Protein AF-A0A970DGB5-F1 (afdb_monomer_lite)

Secondary structure (DSSP, 8-state):
-EEEEE-SSTTS-EEEEEE------PPPPTT-TTSTTTS--SPPPHHHHHHHHTS--------TT---TT-BHHHHTTT-HHHHHHHHHHHHHHTTTS-TTSHHHHHHHHHHHTSBHHHHHHHH---HHHHHHHHHHHTT-HHHHHHHHHT-

pLDDT: mean 92.83, std 4.25, range [63.25, 97.75]

Foldseek 3Di:
DDFDWDDPDPVDTDTPDDDDDDDDDDDDDPLCVPACNVPPDDDHDQVSVCVVVVHHDDDDQDEQQPDDQQDFLVRLLVHFVLSVVVLVVQLVVLCVPDPPPDPSSVVSSCVHRVGGNNVNCVVVVDDPLQSVLSSCVSNVNNVVSVVSVVVD

Structure (mmCIF, N/CA/C/O backbone):
data_AF-A0A970DGB5-F1
#
_entry.id   AF-A0A970DGB5-F1
#
loop_
_atom_site.group_PDB
_atom_site.id
_atom_site.type_symbol
_atom_site.label_atom_id
_atom_site.label_alt_id
_atom_site.label_comp_id
_atom_site.label_asym_id
_atom_site.label_entity_id
_atom_site.label_seq_id
_atom_site.pdbx_PDB_ins_code
_atom_site.Cartn_x
_atom_site.Cartn_y
_atom_site.Cartn_z
_atom_site.occupancy
_atom_site.B_iso_or_equiv
_atom_site.auth_seq_id
_atom_site.auth_comp_id
_atom_site.auth_asym_id
_atom_site.auth_atom_id
_atom_site.pdbx_PDB_model_num
ATOM 1 N N . ARG A 1 1 ? 27.412 -16.512 -24.075 1.00 85.88 1 ARG A N 1
ATOM 2 C CA . ARG A 1 1 ? 28.206 -17.308 -23.105 1.00 85.88 1 ARG A CA 1
ATOM 3 C C . ARG A 1 1 ? 28.189 -16.589 -21.763 1.00 85.88 1 ARG A C 1
ATOM 5 O O . ARG A 1 1 ? 28.467 -15.399 -21.741 1.00 85.88 1 ARG A O 1
ATOM 12 N N . TYR A 1 2 ? 27.839 -17.280 -20.682 1.00 91.56 2 TYR A N 1
ATOM 13 C CA . TYR A 1 2 ? 27.783 -16.741 -19.321 1.00 91.56 2 TYR A CA 1
ATOM 14 C C . TYR A 1 2 ? 28.762 -17.510 -18.431 1.00 91.56 2 TYR A C 1
ATOM 16 O O . TYR A 1 2 ? 28.833 -18.738 -18.511 1.00 91.56 2 TYR A O 1
ATOM 24 N N . THR A 1 3 ? 29.504 -16.800 -17.584 1.00 94.31 3 THR A N 1
ATOM 25 C CA . THR A 1 3 ? 30.403 -17.401 -16.588 1.00 94.31 3 THR A CA 1
ATOM 26 C C . THR A 1 3 ? 29.667 -17.526 -15.266 1.00 94.31 3 THR A C 1
ATOM 28 O O . THR A 1 3 ? 29.104 -16.551 -14.774 1.00 94.31 3 THR A O 1
ATOM 31 N N . ILE A 1 4 ? 29.668 -18.725 -14.693 1.00 94.06 4 ILE A N 1
ATOM 32 C CA . ILE A 1 4 ? 29.045 -18.993 -13.402 1.00 94.06 4 ILE A CA 1
ATOM 33 C C . ILE A 1 4 ? 30.118 -18.826 -12.330 1.00 94.06 4 ILE A C 1
ATOM 35 O O . ILE A 1 4 ? 31.145 -19.510 -12.342 1.00 94.06 4 ILE A O 1
ATOM 39 N N . LEU A 1 5 ? 29.862 -17.897 -11.416 1.00 95.19 5 LEU A N 1
ATOM 40 C CA . LEU A 1 5 ? 30.695 -17.608 -10.260 1.00 95.19 5 LEU A CA 1
ATOM 41 C C . LEU A 1 5 ? 29.979 -18.097 -8.998 1.00 95.19 5 LEU A C 1
ATOM 43 O O . LEU A 1 5 ? 28.787 -17.837 -8.837 1.00 95.19 5 LEU A O 1
ATOM 47 N N . ALA A 1 6 ? 30.686 -18.789 -8.106 1.00 92.62 6 ALA A N 1
ATOM 48 C CA . ALA A 1 6 ? 30.138 -19.235 -6.827 1.00 92.62 6 ALA A CA 1
ATOM 49 C C . ALA A 1 6 ? 31.075 -18.868 -5.673 1.00 92.62 6 ALA A C 1
ATOM 51 O O . ALA A 1 6 ? 32.295 -18.936 -5.797 1.00 92.62 6 ALA A O 1
ATOM 52 N N . GLY A 1 7 ? 30.499 -18.483 -4.539 1.00 92.56 7 GLY A N 1
ATOM 53 C CA . GLY A 1 7 ? 31.235 -18.151 -3.323 1.00 92.56 7 GLY A CA 1
ATOM 54 C C . GLY A 1 7 ? 30.312 -17.541 -2.272 1.00 92.56 7 GLY A C 1
ATOM 55 O O . GLY A 1 7 ? 29.210 -17.096 -2.585 1.00 92.56 7 GLY A O 1
ATOM 56 N N . GLY A 1 8 ? 30.751 -17.541 -1.013 1.00 88.88 8 GLY A N 1
ATOM 57 C CA . GLY A 1 8 ? 29.980 -16.985 0.108 1.00 88.88 8 GLY A CA 1
ATOM 58 C C . GLY A 1 8 ? 30.081 -15.461 0.256 1.00 88.88 8 GLY A C 1
ATOM 59 O O . GLY A 1 8 ? 29.435 -14.894 1.130 1.00 88.88 8 GLY A O 1
ATOM 60 N N . ASN A 1 9 ? 30.911 -14.800 -0.557 1.00 88.69 9 ASN A N 1
ATOM 61 C CA . ASN A 1 9 ? 31.138 -13.357 -0.539 1.00 88.69 9 ASN A CA 1
ATOM 62 C C . ASN A 1 9 ? 31.380 -12.864 -1.986 1.00 88.69 9 ASN A C 1
ATOM 64 O O . ASN A 1 9 ? 32.160 -13.510 -2.692 1.00 88.69 9 ASN A O 1
ATOM 68 N N . PRO A 1 10 ? 30.761 -11.750 -2.428 1.00 86.19 10 PRO A N 1
ATOM 69 C CA . PRO A 1 10 ? 30.974 -11.160 -3.755 1.00 86.19 10 PRO A CA 1
ATOM 70 C C . PRO A 1 10 ? 32.440 -10.879 -4.120 1.00 86.19 10 PRO A C 1
ATOM 72 O O . PRO A 1 10 ? 32.807 -10.999 -5.285 1.00 86.19 10 PRO A O 1
ATOM 75 N N . ASP A 1 11 ? 33.286 -10.575 -3.133 1.00 90.56 11 ASP A N 1
ATOM 76 C CA . ASP A 1 11 ? 34.712 -10.280 -3.337 1.00 90.56 11 ASP A CA 1
ATOM 77 C C . ASP A 1 11 ? 35.582 -11.549 -3.407 1.00 90.56 11 ASP A C 1
ATOM 79 O O . ASP A 1 11 ? 36.775 -11.488 -3.701 1.00 90.56 11 ASP A O 1
ATOM 83 N N . LYS A 1 12 ? 35.007 -12.721 -3.103 1.00 88.88 12 LYS A N 1
ATOM 84 C CA . LYS A 1 12 ? 35.694 -14.024 -3.068 1.00 88.88 12 LYS A CA 1
ATOM 85 C C . LYS A 1 12 ? 34.900 -15.075 -3.835 1.00 88.88 12 LYS A C 1
ATOM 87 O O . LYS A 1 12 ? 34.506 -16.108 -3.289 1.00 88.88 12 LYS A O 1
ATOM 92 N N . LEU A 1 13 ? 34.647 -14.789 -5.104 1.00 93.69 13 LEU A N 1
ATOM 93 C CA . LEU A 1 13 ? 33.982 -15.715 -6.008 1.00 93.69 13 LEU A CA 1
ATOM 94 C C . LEU A 1 13 ? 35.006 -16.533 -6.800 1.00 93.69 13 LEU A C 1
ATOM 96 O O . LEU A 1 13 ? 36.005 -15.998 -7.277 1.00 93.69 13 LEU A O 1
ATOM 100 N N . ILE A 1 14 ? 34.730 -17.824 -6.972 1.00 93.19 14 ILE A N 1
ATOM 101 C CA . ILE A 1 14 ? 35.489 -18.714 -7.856 1.00 93.19 14 ILE A CA 1
ATOM 102 C C . ILE A 1 14 ? 34.669 -19.028 -9.107 1.00 93.19 14 ILE A C 1
ATOM 104 O O . ILE A 1 14 ? 33.441 -19.132 -9.057 1.00 93.19 14 ILE A O 1
ATOM 108 N N . VAL A 1 15 ? 35.348 -19.191 -10.241 1.00 93.31 15 VAL A N 1
ATOM 109 C CA . VAL A 1 15 ? 34.710 -19.651 -11.479 1.00 93.31 15 VAL A CA 1
ATOM 110 C C . VAL A 1 15 ? 34.402 -21.137 -11.341 1.00 93.31 15 VAL A C 1
ATOM 112 O O . VAL A 1 15 ? 35.317 -21.940 -11.183 1.00 93.31 15 VAL A O 1
ATOM 115 N N . VAL A 1 16 ? 33.124 -21.504 -11.425 1.00 94.69 16 VAL A N 1
ATOM 116 C CA . VAL A 1 16 ? 32.680 -22.909 -11.338 1.00 94.69 16 VAL A CA 1
ATOM 117 C C . VAL A 1 16 ? 32.272 -23.497 -12.687 1.00 94.69 16 VAL A C 1
ATOM 119 O O . VAL A 1 16 ? 32.088 -24.704 -12.804 1.00 94.69 16 VAL A O 1
ATOM 122 N N . GLY A 1 17 ? 32.155 -22.669 -13.725 1.00 94.31 17 GLY A N 1
ATOM 123 C CA . GLY A 1 17 ? 31.910 -23.136 -15.085 1.00 94.31 17 GLY A CA 1
ATOM 124 C C . GLY A 1 17 ? 31.434 -22.035 -16.022 1.00 94.31 17 GLY A C 1
ATOM 125 O O . GLY A 1 17 ? 31.277 -20.876 -15.635 1.00 94.31 17 GLY A O 1
ATOM 126 N N . THR A 1 18 ? 31.175 -22.408 -17.273 1.00 94.38 18 THR A N 1
ATOM 127 C CA . THR A 1 18 ? 30.543 -21.528 -18.260 1.00 94.38 18 THR A CA 1
ATOM 128 C C . THR A 1 18 ? 29.360 -22.229 -18.901 1.00 94.38 18 THR A C 1
ATOM 130 O O . THR A 1 18 ? 29.463 -23.402 -19.246 1.00 94.38 18 THR A O 1
ATOM 133 N N . ILE A 1 19 ? 28.265 -21.500 -19.096 1.00 94.62 19 ILE A N 1
ATOM 134 C CA . ILE A 1 19 ? 27.084 -21.976 -19.814 1.00 94.62 19 ILE A CA 1
ATOM 135 C C . ILE A 1 19 ? 26.881 -21.154 -21.083 1.00 94.62 19 ILE A C 1
ATOM 137 O O . ILE A 1 19 ? 27.028 -19.926 -21.100 1.00 94.62 19 ILE A O 1
ATOM 141 N N . GLU A 1 20 ? 26.518 -21.831 -22.161 1.00 92.00 20 GLU A N 1
ATOM 142 C CA . GLU A 1 20 ? 26.028 -21.184 -23.366 1.00 92.00 20 GLU A CA 1
ATOM 143 C C . GLU A 1 20 ? 24.507 -21.201 -23.356 1.00 92.00 20 GLU A C 1
ATOM 145 O O . GLU A 1 20 ? 23.865 -22.235 -23.196 1.00 92.00 20 GLU A O 1
ATOM 150 N N . LYS A 1 21 ? 23.933 -20.010 -23.464 1.00 87.81 21 LYS A N 1
ATOM 151 C CA . LYS A 1 21 ? 22.505 -19.797 -23.636 1.00 87.81 21 LYS A CA 1
ATOM 152 C C . LYS A 1 21 ? 22.370 -19.051 -24.949 1.00 87.81 21 LYS A C 1
ATOM 154 O O . LYS A 1 21 ? 22.880 -17.934 -25.058 1.00 87.81 21 LYS A O 1
ATOM 159 N N . SER A 1 22 ? 21.743 -19.684 -25.930 1.00 84.62 22 SER A N 1
ATOM 160 C CA . SER A 1 22 ? 21.157 -18.978 -27.061 1.00 84.62 22 SER A CA 1
ATOM 161 C C . SER A 1 22 ? 20.036 -18.114 -26.491 1.00 84.62 22 SER A C 1
ATOM 163 O O . SER A 1 22 ? 19.092 -18.642 -25.903 1.00 84.62 22 SER A O 1
ATOM 165 N N . GLY A 1 23 ? 20.203 -16.794 -26.548 1.00 84.12 23 GLY A N 1
ATOM 166 C CA . GLY A 1 23 ? 19.113 -15.878 -26.229 1.00 84.12 23 GLY A CA 1
ATOM 167 C C . GLY A 1 23 ? 17.961 -16.056 -27.217 1.00 84.12 23 GLY A C 1
ATOM 168 O O . GLY A 1 23 ? 18.106 -16.726 -28.239 1.00 84.12 23 GLY A O 1
ATOM 169 N N . GLU A 1 24 ? 16.826 -15.449 -26.907 1.00 86.38 24 GLU A N 1
ATOM 170 C CA . GLU A 1 24 ? 15.719 -15.337 -27.850 1.00 86.38 24 GLU A CA 1
ATOM 171 C C . GLU A 1 24 ? 15.769 -13.960 -28.506 1.00 86.38 24 GLU A C 1
ATOM 173 O O . GLU A 1 24 ? 15.931 -12.947 -27.818 1.00 86.38 24 GLU A O 1
ATOM 178 N N . ASP A 1 25 ? 15.615 -13.924 -29.828 1.00 84.50 25 ASP A N 1
ATOM 179 C CA . ASP A 1 25 ? 15.402 -12.673 -30.542 1.00 84.50 25 ASP A CA 1
ATOM 180 C C . ASP A 1 25 ? 13.975 -12.196 -30.276 1.00 84.50 25 ASP A C 1
ATOM 182 O O . ASP A 1 25 ? 12.994 -12.715 -30.812 1.00 84.50 25 ASP A O 1
ATOM 186 N N . VAL A 1 26 ? 13.857 -11.193 -29.411 1.00 86.31 26 VAL A N 1
ATOM 187 C CA . VAL A 1 26 ? 12.586 -10.530 -29.132 1.00 86.31 26 VAL A CA 1
ATOM 188 C C . VAL A 1 26 ? 12.439 -9.360 -30.094 1.00 86.31 26 VAL A C 1
ATOM 190 O O . VAL A 1 26 ? 13.327 -8.513 -30.202 1.00 86.31 26 VAL A O 1
ATOM 193 N N . LYS A 1 27 ? 11.296 -9.283 -30.784 1.00 90.19 27 LYS A N 1
ATOM 194 C CA . LYS A 1 27 ? 10.990 -8.139 -31.645 1.00 90.19 27 LYS A CA 1
ATOM 195 C C . LYS A 1 27 ? 10.965 -6.861 -30.802 1.00 90.19 27 LYS A C 1
ATOM 197 O O . LYS A 1 27 ? 10.125 -6.722 -29.913 1.00 90.19 27 LYS A O 1
ATOM 202 N N . ILE A 1 28 ? 11.861 -5.927 -31.117 1.00 89.00 28 ILE A N 1
ATOM 203 C CA . ILE A 1 28 ? 11.879 -4.598 -30.505 1.00 89.00 28 ILE A CA 1
ATOM 204 C C . ILE A 1 28 ? 10.594 -3.865 -30.928 1.00 89.00 28 ILE A C 1
ATOM 206 O O . ILE A 1 28 ? 10.316 -3.793 -32.128 1.00 89.00 28 ILE A O 1
ATOM 210 N N . PRO A 1 29 ? 9.790 -3.346 -29.986 1.00 90.88 29 PRO A N 1
ATOM 211 C CA . PRO A 1 29 ? 8.620 -2.546 -30.319 1.00 90.88 29 PRO A CA 1
ATOM 212 C C . PRO A 1 29 ? 8.999 -1.270 -31.074 1.00 90.88 29 PRO A C 1
ATOM 214 O O . PRO A 1 29 ? 9.971 -0.604 -30.720 1.00 90.88 29 PRO A O 1
ATOM 217 N N . ASP A 1 30 ? 8.177 -0.873 -32.046 1.00 91.88 30 ASP A N 1
ATOM 218 C CA . ASP A 1 30 ? 8.443 0.296 -32.902 1.00 91.88 30 ASP A CA 1
ATOM 219 C C . ASP A 1 30 ? 8.556 1.613 -32.111 1.00 91.88 30 ASP A C 1
ATOM 221 O O . ASP A 1 30 ? 9.205 2.555 -32.556 1.00 91.88 30 ASP A O 1
ATOM 225 N N . TRP A 1 31 ? 7.955 1.680 -30.917 1.00 91.06 31 TRP A N 1
ATOM 226 C CA . TRP A 1 31 ? 8.019 2.846 -30.034 1.00 91.06 31 TRP A CA 1
ATOM 227 C C . TRP A 1 31 ? 9.319 2.944 -29.221 1.00 91.06 31 TRP A C 1
ATOM 229 O O . TRP A 1 31 ? 9.570 3.986 -28.621 1.00 91.06 31 TRP A O 1
ATOM 239 N N . GLN A 1 32 ? 10.123 1.875 -29.140 1.00 92.75 32 GLN A N 1
ATOM 240 C CA . GLN A 1 32 ? 11.289 1.807 -28.254 1.00 92.75 32 GLN A CA 1
ATOM 241 C C . GLN A 1 32 ? 12.479 2.671 -28.721 1.00 92.75 32 GLN A C 1
ATOM 243 O O . GLN A 1 32 ? 13.074 3.320 -27.855 1.00 92.75 32 GLN A O 1
ATOM 248 N N . PRO A 1 33 ? 12.845 2.732 -30.018 1.00 93.25 33 PRO A N 1
ATOM 249 C CA . PRO A 1 33 ? 13.939 3.584 -30.481 1.00 93.25 33 PRO A CA 1
ATOM 250 C C . PRO A 1 33 ? 13.715 5.069 -30.162 1.00 93.25 33 PRO A C 1
ATOM 252 O O . PRO A 1 33 ? 12.649 5.624 -30.414 1.00 93.25 33 PRO A O 1
ATOM 255 N N . GLY A 1 34 ? 14.719 5.724 -29.582 1.00 89.62 34 GLY A N 1
ATOM 256 C CA . GLY A 1 34 ? 14.665 7.118 -29.133 1.00 89.62 34 GLY A CA 1
ATOM 257 C C . GLY A 1 34 ? 13.795 7.361 -27.894 1.00 89.62 34 GLY A C 1
ATOM 258 O O . GLY A 1 34 ? 13.707 8.498 -27.426 1.00 89.62 34 GLY A O 1
ATOM 259 N N . SER A 1 35 ? 13.158 6.325 -27.339 1.00 91.81 35 SER A N 1
ATOM 260 C CA . SER A 1 35 ? 12.331 6.449 -26.139 1.00 91.81 35 SER A CA 1
ATOM 261 C C . SER A 1 35 ? 13.170 6.532 -24.865 1.00 91.81 35 SER A C 1
ATOM 263 O O . SER A 1 35 ? 14.344 6.153 -24.819 1.00 91.81 35 SER A O 1
ATOM 265 N N . TRP A 1 36 ? 12.521 6.946 -23.775 1.00 93.81 36 TRP A N 1
ATOM 266 C CA . TRP A 1 36 ? 13.102 6.848 -22.439 1.00 93.81 36 TRP A CA 1
ATOM 267 C C . TRP A 1 36 ? 13.520 5.408 -22.087 1.00 93.81 36 TRP A C 1
ATOM 269 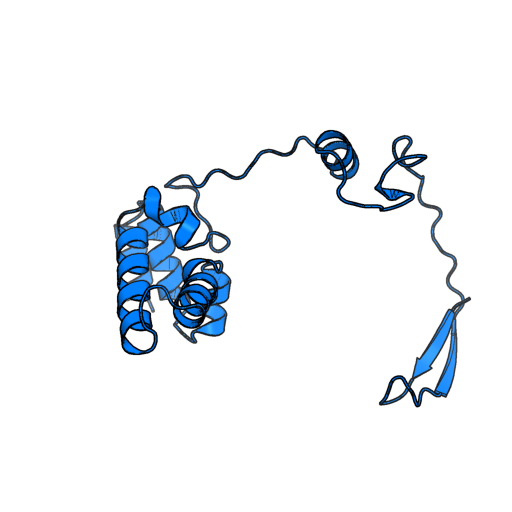O O . TRP A 1 36 ? 14.514 5.229 -21.398 1.00 93.81 36 TRP A O 1
ATOM 279 N N . TYR A 1 37 ? 12.819 4.377 -22.580 1.00 92.44 37 TYR A N 1
ATOM 280 C CA . TYR A 1 37 ? 13.151 2.977 -22.283 1.00 92.44 37 TYR A CA 1
ATOM 281 C C . TYR A 1 37 ? 14.493 2.542 -22.884 1.00 92.44 37 TYR A C 1
ATOM 283 O O . TYR A 1 37 ? 15.209 1.751 -22.277 1.00 92.44 37 TYR A O 1
ATOM 291 N N . GLU A 1 38 ? 14.853 3.064 -24.062 1.00 93.00 38 GLU A N 1
ATOM 292 C CA . GLU A 1 38 ? 16.157 2.781 -24.674 1.00 93.00 38 GLU A CA 1
ATOM 293 C C . GLU A 1 38 ? 17.295 3.429 -23.874 1.00 93.00 38 GLU A C 1
ATOM 295 O O . GLU A 1 38 ? 18.355 2.830 -23.694 1.00 93.00 38 GLU A O 1
ATOM 300 N N . ARG A 1 39 ? 17.086 4.663 -23.394 1.00 93.00 39 ARG A N 1
ATOM 301 C CA . ARG A 1 39 ? 18.103 5.461 -22.691 1.00 93.00 39 ARG A CA 1
ATOM 302 C C . ARG A 1 39 ? 17.491 6.168 -21.478 1.00 93.00 39 ARG A C 1
ATOM 304 O O . ARG A 1 39 ? 17.229 7.374 -21.546 1.00 93.00 39 ARG A O 1
ATOM 311 N N . PRO A 1 40 ? 17.265 5.448 -20.365 1.00 92.06 40 PRO A N 1
ATOM 312 C CA . PRO A 1 40 ? 16.549 5.989 -19.217 1.00 92.06 40 PRO A CA 1
ATOM 313 C C . PRO A 1 40 ? 17.333 7.135 -18.578 1.00 92.06 40 PRO A C 1
ATOM 315 O O . PRO A 1 40 ? 18.405 6.947 -18.001 1.00 92.06 40 PRO A O 1
ATOM 318 N N . LYS A 1 41 ? 16.783 8.347 -18.690 1.00 92.56 41 LYS A N 1
ATOM 319 C CA . LYS A 1 41 ? 17.335 9.575 -18.109 1.00 92.56 41 LYS A CA 1
ATOM 320 C C . LYS A 1 41 ? 16.202 10.434 -17.557 1.00 92.56 41 LYS A C 1
ATOM 322 O O . LYS A 1 41 ? 15.310 10.832 -18.298 1.00 92.56 41 LYS A O 1
ATOM 327 N N . GLY A 1 42 ? 16.251 10.736 -16.258 1.00 94.19 42 GLY A N 1
ATOM 328 C CA . GLY A 1 42 ? 15.155 11.428 -15.568 1.00 94.19 42 GLY A CA 1
ATOM 329 C C . GLY A 1 42 ? 13.875 10.587 -15.518 1.00 94.19 42 GLY A C 1
ATOM 330 O O . GLY A 1 42 ? 13.936 9.365 -15.650 1.00 94.19 42 GLY A O 1
ATOM 331 N N . SER A 1 43 ? 12.725 11.236 -15.337 1.00 94.31 43 SER A N 1
ATOM 332 C CA . SER A 1 43 ? 11.411 10.579 -15.381 1.00 94.31 43 SER A CA 1
ATOM 333 C C . SER A 1 43 ? 10.825 10.632 -16.798 1.00 94.31 43 SER A C 1
ATOM 335 O O . SER A 1 43 ? 10.927 11.682 -17.436 1.00 94.31 43 SER A O 1
ATOM 337 N N . PRO A 1 44 ? 10.189 9.554 -17.295 1.00 94.38 44 PRO A N 1
ATOM 338 C CA . PRO A 1 44 ? 9.472 9.597 -18.567 1.00 94.38 44 PRO A CA 1
ATOM 339 C C . PRO A 1 44 ? 8.260 10.534 -18.475 1.00 94.38 44 PRO A C 1
ATOM 341 O O . PRO A 1 44 ? 7.703 10.742 -17.392 1.00 94.38 44 PRO A O 1
ATOM 344 N N . SER A 1 45 ? 7.808 11.064 -19.614 1.00 92.88 45 SER A N 1
ATOM 345 C CA . SER A 1 45 ? 6.496 11.717 -19.672 1.00 92.88 45 SER A CA 1
ATOM 346 C C . SER A 1 45 ? 5.371 10.695 -19.443 1.00 92.88 45 SER A C 1
ATOM 348 O O . SER A 1 45 ? 5.565 9.490 -19.622 1.00 92.88 45 SER A O 1
ATOM 350 N N . LEU A 1 46 ? 4.170 11.163 -19.078 1.00 92.62 46 LEU A N 1
ATOM 351 C CA . LEU A 1 46 ? 3.006 10.281 -18.929 1.00 92.62 46 LEU A CA 1
ATOM 352 C C . LEU A 1 46 ? 2.711 9.512 -20.225 1.00 92.62 46 LEU A C 1
ATOM 354 O O . LEU A 1 46 ? 2.450 8.319 -20.181 1.00 92.62 46 LEU A O 1
ATOM 358 N N . GLU A 1 47 ? 2.808 10.169 -21.379 1.00 92.19 47 GLU A N 1
ATOM 359 C CA . GLU A 1 47 ? 2.560 9.545 -22.682 1.00 92.19 47 GLU A CA 1
ATOM 360 C C . GLU A 1 47 ? 3.584 8.449 -23.008 1.00 92.19 47 GLU A C 1
ATOM 362 O O . GLU A 1 47 ? 3.215 7.353 -23.438 1.00 92.19 47 GLU A O 1
ATOM 367 N N . GLN A 1 48 ? 4.869 8.710 -22.744 1.00 92.19 48 GLN A N 1
ATOM 368 C CA . GLN A 1 48 ? 5.918 7.701 -22.891 1.00 92.19 48 GLN A CA 1
ATOM 369 C C . GLN A 1 48 ? 5.668 6.525 -21.946 1.00 92.19 48 GLN A C 1
ATOM 371 O O . GLN A 1 48 ? 5.799 5.371 -22.346 1.00 92.19 48 GLN A O 1
ATOM 376 N N . TRP A 1 49 ? 5.259 6.807 -20.706 1.00 92.44 49 TRP A N 1
ATOM 377 C CA . TRP A 1 49 ? 4.899 5.783 -19.733 1.00 92.44 49 TRP A CA 1
ATOM 378 C C . TRP A 1 49 ? 3.720 4.919 -20.187 1.00 92.44 49 TRP A C 1
ATOM 380 O O . TRP A 1 49 ? 3.807 3.697 -20.141 1.00 92.44 49 TRP A O 1
ATOM 390 N N . GLU A 1 50 ? 2.643 5.525 -20.678 1.00 94.81 50 GLU A N 1
ATOM 391 C CA . GLU A 1 50 ? 1.471 4.807 -21.193 1.00 94.81 50 GLU A CA 1
ATOM 392 C C . GLU A 1 50 ? 1.797 3.956 -22.423 1.00 94.81 50 GLU A C 1
ATOM 394 O O . GLU A 1 50 ? 1.266 2.853 -22.567 1.00 94.81 50 GLU A O 1
ATOM 399 N N . THR A 1 51 ? 2.700 4.441 -23.278 1.00 92.81 51 THR A N 1
ATOM 400 C CA . THR A 1 51 ? 3.197 3.703 -24.446 1.00 92.81 51 THR A CA 1
ATOM 401 C C . THR A 1 51 ? 3.979 2.462 -24.014 1.00 92.81 51 THR A C 1
ATOM 403 O O . THR A 1 51 ? 3.692 1.366 -24.490 1.00 92.81 51 THR A O 1
ATOM 406 N N . MET A 1 52 ? 4.892 2.606 -23.044 1.00 91.19 52 MET A N 1
ATOM 407 C CA . MET A 1 52 ? 5.621 1.478 -22.444 1.00 91.19 52 MET A CA 1
ATOM 408 C C . MET A 1 52 ? 4.682 0.489 -21.740 1.00 91.19 52 MET A C 1
ATOM 410 O O . MET A 1 52 ? 4.882 -0.721 -21.803 1.00 91.19 52 MET A O 1
ATOM 414 N N . LEU A 1 53 ? 3.647 1.000 -21.068 1.00 91.25 53 LEU A N 1
ATOM 415 C CA . LEU A 1 53 ? 2.665 0.203 -20.333 1.00 91.25 53 LEU A CA 1
ATOM 416 C C . LEU A 1 53 ? 1.677 -0.527 -21.262 1.00 91.25 53 LEU A C 1
ATOM 418 O O . LEU A 1 53 ? 1.003 -1.458 -20.821 1.00 91.25 53 LEU A O 1
ATOM 422 N N . GLY A 1 54 ? 1.548 -0.087 -22.518 1.00 91.75 54 GLY A N 1
ATOM 423 C CA . GLY A 1 54 ? 0.591 -0.619 -23.492 1.00 91.75 54 GLY A CA 1
ATOM 424 C C . GLY A 1 54 ? -0.874 -0.292 -23.176 1.00 91.75 54 GLY A C 1
ATOM 425 O O . GLY A 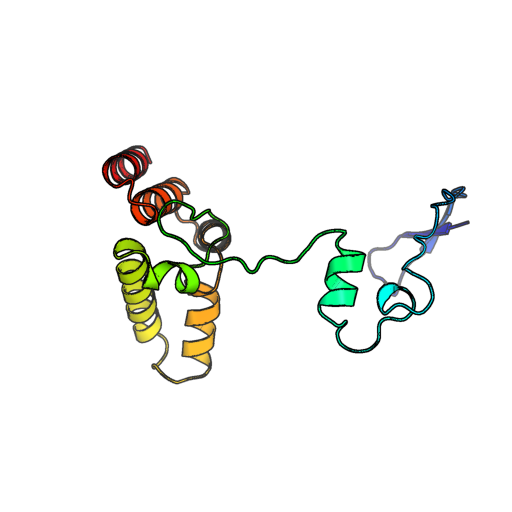1 54 ? -1.780 -0.932 -23.705 1.00 91.75 54 GLY A O 1
ATOM 426 N N . ARG A 1 55 ? -1.132 0.673 -22.284 1.00 93.19 55 ARG A N 1
ATOM 427 C CA . ARG A 1 55 ? -2.481 1.129 -21.913 1.00 93.19 55 ARG A CA 1
ATOM 428 C C . ARG A 1 55 ? -2.442 2.530 -21.318 1.00 93.19 55 ARG A C 1
ATOM 430 O O . ARG A 1 55 ? -1.438 2.944 -20.742 1.00 93.19 55 ARG A O 1
ATOM 437 N N . LYS A 1 56 ? -3.587 3.213 -21.364 1.00 94.81 56 LYS A N 1
ATOM 438 C CA . LYS A 1 56 ? -3.780 4.470 -20.641 1.00 94.81 56 LYS A CA 1
ATOM 439 C C . LYS A 1 56 ? -3.685 4.251 -19.135 1.00 94.81 56 LYS A C 1
ATOM 441 O O . LYS A 1 56 ? -4.256 3.302 -18.588 1.00 94.81 56 LYS A O 1
ATOM 446 N N . TYR A 1 57 ? -2.945 5.129 -18.475 1.00 91.56 57 TYR A N 1
ATOM 447 C CA . TYR A 1 57 ? -2.839 5.149 -17.035 1.00 91.56 57 TYR A CA 1
ATOM 448 C C . TYR A 1 57 ? -4.111 5.775 -16.478 1.00 91.56 57 TYR A C 1
ATOM 450 O O . TYR A 1 57 ? -4.448 6.921 -16.762 1.00 91.56 57 TYR A O 1
ATOM 458 N N . VAL A 1 58 ? -4.824 5.005 -15.665 1.00 87.94 58 VAL A N 1
ATOM 459 C CA . VAL A 1 58 ? -5.970 5.504 -14.912 1.00 87.94 58 VAL A CA 1
ATOM 460 C C . VAL A 1 58 ? -5.527 5.597 -13.459 1.00 87.94 58 VAL A C 1
ATOM 462 O O . VAL A 1 58 ? -5.263 4.551 -12.855 1.00 87.94 58 VAL A O 1
ATOM 465 N N . PRO A 1 59 ? -5.420 6.811 -12.889 1.00 85.75 59 PRO A N 1
ATOM 466 C CA . PRO A 1 59 ? -5.111 6.971 -11.480 1.00 85.75 59 PRO A CA 1
ATOM 467 C C . PRO A 1 59 ? -6.098 6.180 -10.628 1.00 85.75 59 PRO A C 1
ATOM 469 O O . PRO A 1 59 ? -7.317 6.257 -10.817 1.00 85.75 59 PRO A O 1
ATOM 472 N N . TYR A 1 60 ? -5.572 5.415 -9.676 1.00 83.94 60 TYR A N 1
ATOM 473 C CA . TYR A 1 60 ? -6.424 4.757 -8.703 1.00 83.94 60 TYR A CA 1
ATOM 474 C C . TYR A 1 60 ? -7.104 5.820 -7.835 1.00 83.94 60 TYR A C 1
ATOM 476 O O . TYR A 1 60 ? -6.435 6.629 -7.197 1.00 83.94 60 TYR A O 1
ATOM 484 N N . THR A 1 61 ? -8.437 5.817 -7.816 1.00 87.38 61 THR A N 1
ATOM 485 C CA . THR A 1 61 ? -9.222 6.642 -6.895 1.00 87.38 61 THR A CA 1
ATOM 486 C C . THR A 1 61 ? -9.837 5.736 -5.833 1.00 87.38 61 THR A C 1
ATOM 488 O O . THR A 1 61 ? -10.638 4.860 -6.176 1.00 87.38 61 THR A O 1
ATOM 491 N N . PRO A 1 62 ? -9.478 5.909 -4.550 1.00 88.81 62 PRO A N 1
ATOM 492 C CA . PRO A 1 62 ? -10.078 5.143 -3.469 1.00 88.81 62 PRO A CA 1
ATOM 493 C C . PRO A 1 62 ? -11.598 5.345 -3.453 1.00 88.81 62 PRO A C 1
ATOM 495 O O . PRO A 1 62 ? -12.099 6.463 -3.377 1.00 88.81 62 PRO A O 1
ATOM 498 N N . GLN A 1 63 ? -12.356 4.251 -3.537 1.00 92.56 63 GLN A N 1
ATOM 499 C CA . GLN A 1 63 ? -13.819 4.290 -3.540 1.00 92.56 63 GLN A CA 1
ATOM 500 C C . GLN A 1 63 ? -14.387 3.263 -2.569 1.00 92.56 63 GLN A C 1
ATOM 502 O O . GLN A 1 63 ? -14.087 2.065 -2.642 1.00 92.56 63 GLN A O 1
ATOM 507 N N . LYS A 1 64 ? -15.271 3.725 -1.676 1.00 94.12 64 LYS A N 1
ATOM 508 C CA . LYS A 1 64 ? -15.958 2.845 -0.728 1.00 94.12 64 LYS A CA 1
ATOM 509 C C . LYS A 1 64 ? -16.709 1.747 -1.483 1.00 94.12 64 LYS A C 1
ATOM 511 O O . LYS A 1 64 ? -17.511 2.030 -2.364 1.00 94.12 64 LYS A O 1
ATOM 516 N N . GLY A 1 65 ? -16.458 0.494 -1.112 1.00 94.62 65 GLY A N 1
ATOM 517 C CA . GLY A 1 65 ? -17.043 -0.685 -1.759 1.00 94.62 65 GLY A CA 1
ATOM 518 C C . GLY A 1 65 ? -16.070 -1.424 -2.680 1.00 94.62 65 GLY A C 1
ATOM 519 O O . GLY A 1 65 ? -16.309 -2.598 -2.974 1.00 94.62 65 GLY A O 1
ATOM 520 N N . ARG A 1 66 ? -14.966 -0.776 -3.083 1.00 95.44 66 ARG A N 1
ATOM 521 C CA . ARG A 1 66 ? -13.942 -1.328 -3.985 1.00 95.44 66 ARG A CA 1
ATOM 522 C C . ARG A 1 66 ? -12.558 -1.469 -3.350 1.00 95.44 66 ARG A C 1
ATOM 524 O O . ARG A 1 66 ? -11.644 -1.914 -4.035 1.00 95.44 66 ARG A O 1
ATOM 531 N N . PHE A 1 67 ? -12.406 -1.151 -2.065 1.00 96.62 67 PHE A N 1
ATOM 532 C CA . PHE A 1 67 ? -11.133 -1.317 -1.371 1.00 96.62 67 PHE A CA 1
ATOM 533 C C . PHE A 1 67 ? -10.697 -2.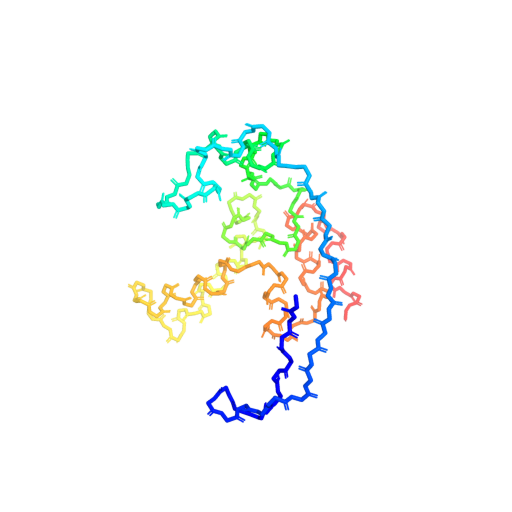778 -1.336 1.00 96.62 67 PHE A C 1
ATOM 535 O O . PHE A 1 67 ? -11.510 -3.706 -1.231 1.00 96.62 67 PHE A O 1
ATOM 542 N N . THR A 1 68 ? -9.391 -2.960 -1.320 1.00 95.81 68 THR A N 1
ATOM 543 C CA . THR A 1 68 ? -8.668 -4.221 -1.308 1.00 95.81 68 THR A CA 1
ATOM 544 C C . THR A 1 68 ? -7.642 -4.235 -0.172 1.00 95.81 68 THR A C 1
ATOM 546 O O . THR A 1 68 ? -7.451 -3.262 0.550 1.00 95.81 68 THR A O 1
ATOM 549 N N . MET A 1 69 ? -6.944 -5.358 -0.002 1.00 95.75 69 MET A N 1
ATOM 550 C CA . MET A 1 69 ? -5.843 -5.458 0.964 1.00 95.75 69 MET A CA 1
ATOM 551 C C . MET A 1 69 ? -4.598 -4.642 0.563 1.00 95.75 69 MET A C 1
ATOM 553 O O . MET A 1 69 ? -3.677 -4.525 1.374 1.00 95.75 69 MET A O 1
ATOM 557 N N . ASN A 1 70 ? -4.560 -4.113 -0.666 1.00 95.25 70 ASN A N 1
ATOM 558 C CA . ASN A 1 70 ? -3.465 -3.286 -1.175 1.00 95.25 70 ASN A CA 1
ATOM 559 C C . ASN A 1 70 ? -3.668 -1.792 -0.883 1.00 95.25 70 ASN A C 1
ATOM 561 O O . ASN A 1 70 ? -2.744 -1.010 -1.067 1.00 95.25 70 ASN A O 1
ATOM 565 N N . ASP A 1 71 ? -4.853 -1.410 -0.411 1.00 95.75 71 ASP A N 1
ATOM 566 C CA . ASP A 1 71 ? -5.166 -0.042 -0.024 1.00 95.75 71 ASP A CA 1
ATOM 567 C C . ASP A 1 71 ? -4.577 0.312 1.341 1.00 95.75 71 ASP A C 1
ATOM 569 O O . ASP A 1 71 ? -4.497 -0.532 2.246 1.00 95.75 71 ASP A O 1
ATOM 573 N N . THR A 1 72 ? -4.200 1.580 1.501 1.00 95.62 72 THR A N 1
ATOM 574 C CA . THR A 1 72 ? -3.654 2.111 2.752 1.00 95.62 72 THR A CA 1
ATOM 575 C C . THR A 1 72 ? -4.754 2.706 3.630 1.00 95.62 72 THR A C 1
ATOM 577 O O . THR A 1 72 ? -5.850 3.060 3.181 1.00 95.62 72 THR A O 1
ATOM 580 N N . VAL A 1 73 ? -4.471 2.839 4.926 1.00 95.75 73 VAL A N 1
ATOM 581 C CA . VAL A 1 73 ? -5.387 3.510 5.860 1.00 95.75 73 VAL A CA 1
ATOM 582 C C . VAL A 1 73 ? -5.543 4.989 5.491 1.00 95.75 73 VAL A C 1
ATOM 584 O O . VAL A 1 73 ? -6.640 5.533 5.633 1.00 95.75 73 VAL A O 1
ATOM 587 N N . ILE A 1 74 ? -4.475 5.628 5.005 1.00 95.38 74 ILE A N 1
ATOM 588 C CA . ILE A 1 74 ? -4.487 7.032 4.577 1.00 95.38 74 ILE A CA 1
ATOM 589 C C . ILE A 1 74 ? -5.411 7.235 3.372 1.00 95.38 74 ILE A C 1
ATOM 591 O O . ILE A 1 74 ? -6.212 8.167 3.403 1.00 95.38 74 ILE A O 1
ATOM 595 N N . ASP A 1 75 ? -5.371 6.343 2.383 1.00 93.94 75 ASP A N 1
ATOM 596 C CA . ASP A 1 75 ? -6.199 6.441 1.173 1.00 93.94 75 ASP A CA 1
ATOM 597 C C . ASP A 1 75 ? -7.690 6.238 1.473 1.00 93.94 75 ASP A C 1
ATOM 599 O O . ASP A 1 75 ? -8.567 6.899 0.920 1.00 93.94 75 ASP A O 1
ATOM 603 N N . MET A 1 76 ? -8.002 5.313 2.382 1.00 96.19 76 MET A N 1
ATOM 604 C CA . MET A 1 76 ? -9.382 4.904 2.645 1.00 96.19 76 MET A CA 1
ATOM 605 C C . MET A 1 76 ? -10.114 5.766 3.685 1.00 96.19 76 MET A C 1
ATOM 607 O O . MET A 1 76 ? -11.350 5.768 3.703 1.00 96.19 76 MET A O 1
ATOM 611 N N . LYS A 1 77 ? -9.406 6.452 4.599 1.00 95.88 77 LYS A N 1
ATOM 612 C CA . LYS A 1 77 ? -10.027 7.116 5.770 1.00 95.88 77 LYS A CA 1
ATOM 613 C C . LYS A 1 77 ? -11.046 8.195 5.400 1.00 95.88 77 LYS A C 1
ATOM 615 O O . LYS A 1 77 ? -12.009 8.382 6.141 1.00 95.88 77 LYS A O 1
ATOM 620 N N . GLU A 1 78 ? -10.864 8.871 4.267 1.00 94.69 78 GLU A N 1
ATOM 621 C CA . GLU A 1 78 ? -11.777 9.931 3.816 1.00 94.69 78 GLU A CA 1
ATOM 622 C C . GLU A 1 78 ? -13.104 9.364 3.289 1.00 94.69 78 GLU A C 1
ATOM 624 O O . GLU A 1 78 ? -14.130 10.038 3.286 1.00 94.69 78 GLU A O 1
ATOM 629 N N . HIS A 1 79 ? -13.120 8.078 2.936 1.00 95.88 79 HIS A N 1
ATOM 630 C CA . HIS A 1 79 ? -14.265 7.393 2.341 1.00 95.88 79 HIS A CA 1
ATOM 631 C C . HIS A 1 79 ? -14.924 6.378 3.290 1.00 95.88 79 HIS A C 1
ATOM 633 O O . HIS A 1 79 ? -15.974 5.816 2.970 1.00 95.88 79 HIS A O 1
ATOM 639 N N . SER A 1 80 ? -14.331 6.096 4.457 1.00 96.31 80 SER A N 1
ATOM 640 C CA . SER A 1 80 ? -14.832 5.075 5.378 1.00 96.31 80 SER A CA 1
ATOM 641 C C . SER A 1 80 ? -14.655 5.434 6.849 1.00 96.31 80 SER A C 1
ATOM 643 O O . SER A 1 80 ? -13.538 5.512 7.354 1.00 96.31 80 SER A O 1
ATOM 645 N N . LEU A 1 81 ? -15.772 5.541 7.579 1.00 95.88 81 LEU A N 1
ATOM 646 C CA . LEU A 1 81 ? -15.777 5.844 9.017 1.00 95.88 81 LEU A CA 1
ATOM 647 C C . LEU A 1 81 ? -15.004 4.815 9.855 1.00 95.88 81 LEU A C 1
ATOM 649 O O . LEU A 1 81 ? -14.332 5.190 10.812 1.00 95.88 81 LEU A O 1
ATOM 653 N N . VAL A 1 82 ? -15.053 3.533 9.480 1.00 95.69 82 VAL A N 1
ATOM 654 C CA . VAL A 1 82 ? -14.316 2.465 10.181 1.00 95.69 82 VAL A CA 1
ATOM 655 C C . VAL A 1 82 ? -12.812 2.674 10.036 1.00 95.69 82 VAL A C 1
ATOM 657 O O . VAL A 1 82 ? -12.076 2.584 11.017 1.00 95.69 82 VAL A O 1
ATOM 660 N N . ILE A 1 83 ? -12.353 3.016 8.831 1.00 96.44 83 ILE A N 1
ATOM 661 C CA . ILE A 1 83 ? -10.936 3.301 8.597 1.00 96.44 83 ILE A CA 1
ATOM 662 C C . ILE A 1 83 ? -10.530 4.642 9.212 1.00 96.44 83 ILE A C 1
ATOM 664 O O . ILE A 1 83 ? -9.437 4.754 9.756 1.00 96.44 83 ILE A O 1
ATOM 668 N N . LYS A 1 84 ? -11.420 5.639 9.230 1.00 97.31 84 LYS A N 1
ATOM 669 C CA . LYS A 1 84 ? -11.193 6.905 9.938 1.00 97.31 84 LYS A CA 1
ATOM 670 C C . LYS A 1 84 ? -10.977 6.689 11.438 1.00 97.31 84 LYS A C 1
ATOM 672 O O . LYS A 1 84 ? -10.057 7.275 12.009 1.00 97.31 84 LYS A O 1
ATOM 677 N N . ALA A 1 85 ? -11.765 5.809 12.058 1.00 96.75 85 ALA A N 1
ATOM 678 C CA . ALA A 1 85 ? -11.583 5.407 13.451 1.00 96.75 85 ALA A CA 1
ATOM 679 C C . ALA A 1 85 ? -10.258 4.653 13.665 1.00 96.75 85 ALA A C 1
ATOM 681 O O . ALA A 1 85 ? -9.530 4.959 14.610 1.00 96.75 85 ALA A O 1
ATOM 682 N N . LEU A 1 86 ? -9.896 3.734 12.760 1.00 94.81 86 LEU A N 1
ATOM 683 C CA . LEU A 1 86 ? -8.603 3.039 12.793 1.00 94.81 86 LEU A CA 1
ATOM 684 C C . LEU A 1 86 ? -7.422 4.018 12.680 1.00 94.81 86 LEU A C 1
ATOM 686 O O . LEU A 1 86 ? -6.487 3.945 13.471 1.00 94.81 86 LEU A O 1
ATOM 690 N N . HIS A 1 87 ? -7.479 4.971 11.749 1.00 96.81 87 HIS A N 1
ATOM 691 C CA . HIS A 1 87 ? -6.466 6.013 11.587 1.00 96.81 87 HIS A CA 1
ATOM 692 C C . HIS A 1 87 ? -6.319 6.861 12.858 1.00 96.81 87 HIS A C 1
ATOM 694 O O . HIS A 1 87 ? -5.205 7.119 13.312 1.00 96.81 87 HIS A O 1
ATOM 700 N N . TRP A 1 88 ? -7.437 7.264 13.471 1.00 96.88 88 TRP A N 1
ATOM 701 C CA . TRP A 1 88 ? -7.414 7.976 14.750 1.00 96.88 88 TRP A CA 1
ATOM 702 C C . TRP A 1 88 ? -6.776 7.137 15.867 1.00 96.88 88 TRP A C 1
ATOM 704 O O . TRP A 1 88 ? -5.952 7.652 16.624 1.00 96.88 88 TRP A O 1
ATOM 714 N N . TYR A 1 89 ? -7.100 5.844 15.941 1.00 94.94 89 TYR A N 1
ATOM 715 C CA . TYR A 1 89 ? -6.514 4.928 16.917 1.00 94.94 89 TYR A CA 1
ATOM 716 C C . TYR A 1 89 ? -4.996 4.783 16.731 1.00 94.94 89 TYR A C 1
ATOM 718 O O . TYR A 1 89 ? -4.254 4.918 17.702 1.00 94.94 89 TYR A O 1
ATOM 726 N N . ILE A 1 90 ? -4.523 4.615 15.490 1.00 94.25 90 ILE A N 1
ATOM 727 C CA . ILE A 1 90 ? -3.090 4.575 15.151 1.00 94.25 90 ILE A CA 1
ATOM 728 C C . ILE A 1 90 ? -2.396 5.870 15.593 1.00 94.25 90 ILE A C 1
ATOM 730 O O . ILE A 1 90 ? -1.394 5.812 16.308 1.00 94.25 90 ILE A O 1
ATOM 734 N N . LYS A 1 91 ? -2.962 7.041 15.255 1.00 96.00 91 LYS A N 1
ATOM 735 C CA . LYS A 1 91 ? -2.431 8.340 15.704 1.00 96.00 91 LYS A CA 1
ATOM 736 C C . LYS A 1 91 ? -2.311 8.399 17.221 1.00 96.00 91 LYS A C 1
ATOM 738 O O . LYS A 1 91 ? -1.276 8.817 17.727 1.00 96.00 91 LYS A O 1
ATOM 743 N N . ARG A 1 92 ? -3.349 7.970 17.943 1.00 96.25 92 ARG A N 1
ATOM 744 C CA . ARG A 1 92 ? -3.365 7.974 19.409 1.00 96.25 92 ARG A CA 1
ATOM 745 C C . ARG A 1 92 ? -2.322 7.033 20.006 1.00 96.25 92 ARG A C 1
ATOM 747 O O . ARG A 1 92 ? -1.733 7.387 21.022 1.00 96.25 92 ARG A O 1
ATOM 754 N N . LEU A 1 93 ? -2.104 5.858 19.415 1.00 94.38 93 LEU A N 1
ATOM 755 C CA . LEU A 1 93 ? -1.069 4.925 19.863 1.00 94.38 93 LEU A CA 1
ATOM 756 C C . LEU A 1 93 ? 0.332 5.505 19.665 1.00 94.38 93 LEU A C 1
ATOM 758 O O . LEU A 1 93 ? 1.110 5.527 20.614 1.00 94.38 93 LEU A O 1
ATOM 762 N N . ILE A 1 94 ? 0.627 6.029 18.475 1.00 95.50 94 ILE A N 1
ATOM 763 C CA . ILE A 1 94 ? 1.939 6.608 18.158 1.00 95.50 94 ILE A CA 1
ATOM 764 C C . ILE A 1 94 ? 2.218 7.837 19.024 1.00 95.50 94 ILE A C 1
ATOM 766 O O . ILE A 1 94 ? 3.323 7.972 19.542 1.00 95.50 94 ILE A O 1
ATOM 770 N N . SER A 1 95 ? 1.210 8.681 19.275 1.00 95.81 95 SER A N 1
ATOM 771 C CA . SER A 1 95 ? 1.349 9.856 20.145 1.00 95.81 95 SER A CA 1
ATOM 772 C C . SER A 1 95 ? 1.784 9.531 21.582 1.00 95.81 95 SER A C 1
ATOM 774 O O . SER A 1 95 ? 2.206 10.437 22.295 1.00 95.81 95 SER A O 1
ATOM 776 N N . LYS A 1 96 ? 1.681 8.270 22.033 1.00 94.62 96 LYS A N 1
ATOM 777 C CA . LYS A 1 96 ? 2.200 7.848 23.346 1.00 94.62 96 LYS A CA 1
ATOM 778 C C . LYS A 1 96 ? 3.725 7.709 23.369 1.00 94.62 96 LYS A C 1
ATOM 780 O O . LYS A 1 96 ? 4.308 7.838 24.437 1.00 94.62 96 LYS A O 1
ATOM 785 N N . GLY A 1 97 ? 4.347 7.415 22.226 1.00 92.62 97 GLY A N 1
ATOM 786 C CA . GLY A 1 97 ? 5.791 7.174 22.104 1.00 92.62 97 GLY A CA 1
ATOM 787 C C . GLY A 1 97 ? 6.545 8.232 21.295 1.00 92.62 97 GLY A C 1
ATOM 788 O O . GLY A 1 97 ? 7.751 8.369 21.456 1.00 92.62 97 GLY A O 1
ATOM 789 N N . ALA A 1 98 ? 5.853 9.003 20.454 1.00 96.19 98 ALA A N 1
ATOM 790 C CA . ALA A 1 98 ? 6.436 10.070 19.646 1.00 96.19 98 ALA A CA 1
ATOM 791 C C . ALA A 1 98 ? 5.541 11.315 19.670 1.00 96.19 98 ALA A C 1
ATOM 793 O O . ALA A 1 98 ? 4.319 11.221 19.547 1.00 96.19 98 ALA A O 1
ATOM 794 N N . LYS A 1 99 ? 6.139 12.502 19.812 1.00 95.44 99 LYS A N 1
ATOM 795 C CA . LYS A 1 99 ? 5.387 13.763 19.876 1.00 95.44 99 LYS A CA 1
ATOM 796 C C . LYS A 1 99 ? 4.853 14.149 18.488 1.00 95.44 99 LYS A C 1
ATOM 798 O O . LYS A 1 99 ? 5.624 14.152 17.531 1.00 95.44 99 LYS A O 1
ATOM 803 N N . PRO A 1 100 ? 3.572 14.537 18.350 1.00 95.25 100 PRO A N 1
ATOM 804 C CA . PRO A 1 100 ? 3.048 15.044 17.085 1.00 95.25 100 PRO A CA 1
ATOM 805 C C . PRO A 1 100 ? 3.899 16.182 16.508 1.00 95.25 100 PRO A C 1
ATOM 807 O O . PRO A 1 100 ? 4.285 17.098 17.228 1.00 95.25 100 PRO A O 1
ATOM 810 N N . GLY A 1 101 ? 4.173 16.126 15.204 1.00 93.56 101 GLY A N 1
ATOM 811 C CA . GLY A 1 101 ? 4.952 17.146 14.493 1.00 93.56 101 GLY A CA 1
ATOM 812 C C . GLY A 1 101 ? 6.459 16.877 14.405 1.00 93.56 101 GLY A C 1
ATOM 813 O O . GLY A 1 101 ? 7.137 17.569 13.643 1.00 93.56 101 GLY A O 1
ATOM 814 N N . THR A 1 102 ? 6.991 15.860 15.090 1.00 97.25 102 THR A N 1
ATOM 815 C CA . THR A 1 102 ? 8.404 15.475 14.940 1.00 97.25 102 THR A CA 1
ATOM 816 C C . THR A 1 102 ? 8.630 14.564 13.721 1.00 97.25 102 THR A C 1
ATOM 818 O O . THR A 1 102 ? 7.676 13.942 13.230 1.00 97.25 102 THR A O 1
ATOM 821 N N . PRO A 1 103 ? 9.867 14.477 13.190 1.00 97.31 103 PRO A N 1
ATOM 822 C CA . PRO A 1 103 ? 10.211 13.522 12.135 1.00 97.31 103 PRO A CA 1
ATOM 823 C C . PRO A 1 103 ? 9.872 12.075 12.503 1.00 97.31 103 PRO A C 1
ATOM 825 O O . PRO A 1 103 ? 9.328 11.351 11.675 1.00 97.31 103 PRO A O 1
ATOM 828 N N . GLU A 1 104 ? 10.101 11.678 13.755 1.00 96.88 104 GLU A N 1
ATOM 829 C CA . GLU A 1 104 ? 9.833 10.325 14.253 1.00 96.88 104 GLU A CA 1
ATOM 830 C C . GLU A 1 104 ? 8.333 10.028 14.235 1.00 96.88 104 GLU A C 1
ATOM 832 O O . GLU A 1 104 ? 7.912 8.961 13.794 1.00 96.88 104 GLU A O 1
ATOM 837 N N . TYR A 1 105 ? 7.504 10.991 14.650 1.00 96.88 105 TYR A N 1
ATOM 838 C CA . TYR A 1 105 ? 6.052 10.852 14.575 1.00 96.88 105 TYR A CA 1
ATOM 839 C C . TYR A 1 105 ? 5.570 10.700 13.133 1.00 96.88 105 TYR A C 1
ATOM 841 O O . TYR A 1 105 ? 4.755 9.823 12.851 1.00 96.88 105 TYR A O 1
ATOM 849 N N . ARG A 1 106 ? 6.082 11.529 12.211 1.00 96.31 106 ARG A N 1
ATOM 850 C CA . ARG A 1 106 ? 5.746 11.425 10.783 1.00 96.31 106 ARG A CA 1
ATOM 851 C C . ARG A 1 106 ? 6.149 10.065 10.226 1.00 96.31 106 ARG A C 1
ATOM 853 O O . ARG A 1 106 ? 5.322 9.401 9.616 1.00 96.31 106 ARG A O 1
ATOM 860 N N . MET A 1 107 ? 7.370 9.621 10.513 1.00 96.06 107 MET A N 1
ATOM 861 C CA . MET A 1 107 ? 7.872 8.316 10.090 1.00 96.06 107 MET A CA 1
ATOM 862 C C . MET A 1 107 ? 6.978 7.175 10.587 1.00 96.06 107 MET A C 1
ATOM 864 O O . MET A 1 107 ? 6.610 6.311 9.798 1.00 96.06 107 MET A O 1
ATOM 868 N N . LEU A 1 108 ? 6.596 7.176 11.868 1.00 94.94 108 LEU A N 1
ATOM 869 C CA . LEU A 1 108 ? 5.735 6.135 12.438 1.00 94.94 108 LEU A CA 1
ATOM 870 C C . LEU A 1 108 ? 4.321 6.149 11.846 1.00 94.94 108 LEU A C 1
ATOM 872 O O . LEU A 1 108 ? 3.715 5.091 11.674 1.00 94.94 108 LEU A O 1
ATOM 876 N N . ILE A 1 109 ? 3.784 7.331 11.530 1.00 95.31 109 ILE A N 1
ATOM 877 C CA . ILE A 1 109 ? 2.486 7.454 10.860 1.00 95.31 109 ILE A CA 1
ATOM 878 C C . ILE A 1 109 ? 2.553 6.902 9.440 1.00 95.31 109 ILE A C 1
ATOM 880 O O . ILE A 1 109 ? 1.693 6.097 9.087 1.00 95.31 109 ILE A O 1
ATOM 884 N N . GLU A 1 110 ? 3.561 7.282 8.657 1.00 95.00 110 GLU A N 1
ATOM 885 C CA . GLU A 1 110 ? 3.710 6.815 7.276 1.00 95.00 110 GLU A CA 1
ATOM 886 C C . GLU A 1 110 ? 3.980 5.307 7.217 1.00 95.00 110 GLU A C 1
ATOM 888 O O . GLU A 1 110 ? 3.320 4.591 6.467 1.00 95.00 110 GLU A O 1
ATOM 893 N N . SER A 1 111 ? 4.862 4.782 8.073 1.00 91.38 111 SER A N 1
ATOM 894 C CA . SER A 1 111 ? 5.155 3.343 8.109 1.00 91.38 111 SER A CA 1
ATOM 895 C C . SER A 1 111 ? 3.964 2.500 8.574 1.00 91.38 111 SER A C 1
ATOM 897 O O . SER A 1 111 ? 3.824 1.349 8.156 1.00 91.38 111 SER A O 1
ATOM 899 N N . SER A 1 112 ? 3.074 3.074 9.389 1.00 91.75 112 SER A N 1
ATOM 900 C CA . SER A 1 112 ? 1.862 2.401 9.855 1.00 91.75 112 SER A CA 1
ATOM 901 C C . SER A 1 112 ? 0.690 2.624 8.894 1.00 91.75 112 SER A C 1
ATOM 903 O O . SER A 1 112 ? 0.265 1.720 8.184 1.00 91.75 112 SER A O 1
ATOM 905 N N . ALA A 1 113 ? 0.132 3.830 8.858 1.00 94.69 113 ALA A N 1
ATOM 906 C CA . ALA A 1 113 ? -1.099 4.119 8.130 1.00 94.69 113 ALA A CA 1
ATOM 907 C C . ALA A 1 113 ? -0.897 4.286 6.613 1.00 94.69 113 ALA A C 1
ATOM 909 O O . ALA A 1 113 ? -1.857 4.084 5.864 1.00 94.69 113 ALA A O 1
ATOM 910 N N . GLY A 1 114 ? 0.314 4.640 6.171 1.00 94.31 114 GLY A N 1
ATOM 911 C CA . GLY A 1 114 ? 0.685 4.740 4.754 1.00 94.31 114 GLY A CA 1
ATOM 912 C C . GLY A 1 114 ? 1.049 3.398 4.118 1.00 94.31 114 GLY A C 1
ATOM 913 O O . GLY A 1 114 ? 1.191 3.306 2.903 1.00 94.31 114 GLY A O 1
ATOM 914 N N . SER A 1 115 ? 1.143 2.329 4.911 1.00 93.06 115 SER A N 1
ATOM 915 C CA . SER A 1 115 ? 1.338 0.974 4.399 1.00 93.06 115 SER A CA 1
ATOM 916 C C . SER A 1 115 ? 0.006 0.316 4.004 1.00 93.06 115 SER A C 1
ATOM 918 O O . SER A 1 115 ? -1.013 0.524 4.674 1.00 93.06 115 SER A O 1
ATOM 920 N N . PRO A 1 116 ? -0.007 -0.550 2.972 1.00 95.00 116 PRO A N 1
ATOM 921 C CA . PRO A 1 116 ? -1.164 -1.382 2.658 1.00 95.00 116 PRO A CA 1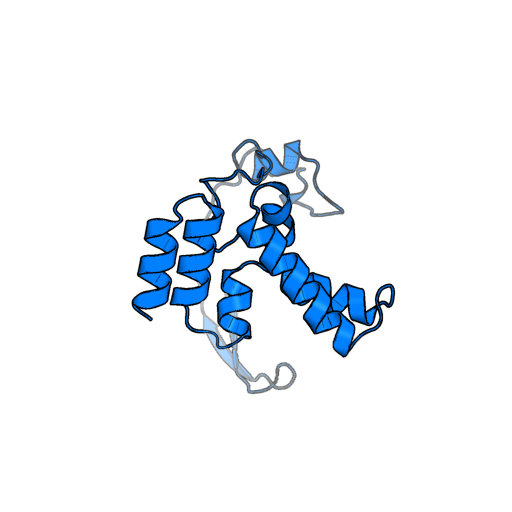
ATOM 922 C C . PRO A 1 116 ? -1.614 -2.245 3.843 1.00 95.00 116 PRO A C 1
ATOM 924 O O . PRO A 1 116 ? -0.779 -2.754 4.600 1.00 95.00 116 PRO A O 1
ATOM 927 N N . LEU A 1 117 ? -2.923 -2.510 3.965 1.00 94.25 117 LEU A N 1
ATOM 928 C CA . LEU A 1 117 ? -3.464 -3.381 5.025 1.00 94.25 117 LEU A CA 1
ATOM 929 C C . LEU A 1 117 ? -2.777 -4.755 5.079 1.00 94.25 117 LEU A C 1
ATOM 931 O O . LEU A 1 117 ? -2.601 -5.318 6.160 1.00 94.25 117 LEU A O 1
ATOM 935 N N . ARG A 1 118 ? -2.377 -5.307 3.925 1.00 93.69 118 ARG A N 1
ATOM 936 C CA . ARG A 1 118 ? -1.642 -6.579 3.863 1.00 93.69 118 ARG A CA 1
ATOM 937 C C . ARG A 1 118 ? -0.286 -6.491 4.555 1.00 93.69 118 ARG A C 1
ATOM 939 O O . ARG A 1 118 ? 0.075 -7.413 5.282 1.00 93.69 118 ARG A O 1
ATOM 946 N N . SER A 1 119 ? 0.448 -5.406 4.336 1.00 92.25 119 SER A N 1
ATOM 947 C CA . SER A 1 119 ? 1.755 -5.189 4.956 1.00 92.25 119 SER A CA 1
ATOM 948 C C . SER A 1 119 ? 1.611 -5.049 6.466 1.00 92.25 119 SER A C 1
ATOM 950 O O . SER A 1 119 ? 2.349 -5.687 7.211 1.00 92.25 119 SER A O 1
ATOM 952 N N . LEU A 1 120 ? 0.587 -4.321 6.923 1.00 89.69 120 LEU A N 1
ATOM 953 C CA . LEU A 1 120 ? 0.256 -4.225 8.345 1.00 89.69 120 LEU A CA 1
ATOM 954 C C . LEU A 1 120 ? -0.076 -5.582 8.963 1.00 89.69 120 LEU A C 1
ATOM 956 O O . LEU A 1 120 ? 0.395 -5.888 10.055 1.00 89.69 120 LEU A O 1
ATOM 960 N N . GLN A 1 121 ? -0.848 -6.419 8.271 1.00 91.31 121 GLN A N 1
ATOM 961 C CA . GLN A 1 121 ? -1.150 -7.772 8.736 1.00 91.31 121 GLN A CA 1
ATOM 962 C C . GLN A 1 121 ? 0.120 -8.610 8.924 1.00 91.31 121 GLN A C 1
ATOM 964 O O . GLN A 1 121 ? 0.252 -9.293 9.934 1.00 91.31 121 GLN A O 1
ATOM 969 N N . ILE A 1 122 ? 1.043 -8.553 7.963 1.00 88.88 122 ILE A N 1
ATOM 970 C CA . ILE A 1 122 ? 2.294 -9.317 8.013 1.00 88.88 122 ILE A CA 1
ATOM 971 C C . ILE A 1 122 ? 3.199 -8.796 9.135 1.00 88.88 122 ILE A C 1
ATOM 973 O O . ILE A 1 122 ? 3.723 -9.589 9.910 1.00 88.88 122 ILE A O 1
ATOM 977 N N . ALA A 1 123 ? 3.350 -7.475 9.251 1.00 86.31 123 ALA A N 1
ATOM 978 C CA . ALA A 1 123 ? 4.277 -6.859 10.197 1.00 86.31 123 ALA A CA 1
ATOM 979 C C . ALA A 1 123 ? 3.784 -6.883 11.654 1.00 86.31 123 ALA A C 1
ATOM 981 O O . ALA A 1 123 ? 4.593 -6.925 12.575 1.00 86.31 123 ALA A O 1
ATOM 982 N N . SER A 1 124 ? 2.469 -6.843 11.885 1.00 83.31 124 SER A N 1
ATOM 983 C CA . SER A 1 124 ? 1.906 -6.717 13.240 1.00 83.31 124 SER A CA 1
ATOM 984 C C . SER A 1 124 ? 1.726 -8.041 13.987 1.00 83.31 124 SER A C 1
ATOM 986 O O . SER A 1 124 ? 1.447 -8.020 15.183 1.00 83.31 124 SER A O 1
ATOM 988 N N . GLY A 1 125 ? 1.799 -9.189 13.304 1.00 82.50 125 GLY A N 1
ATOM 989 C CA . GLY A 1 125 ? 1.463 -10.492 13.897 1.00 82.50 125 GLY A CA 1
ATOM 990 C C . GLY A 1 125 ? -0.022 -10.656 14.265 1.00 82.50 125 GLY A C 1
ATOM 991 O O . GLY A 1 125 ? -0.414 -11.658 14.862 1.00 82.50 125 GLY A O 1
ATOM 992 N N . ILE A 1 126 ? -0.875 -9.690 13.909 1.00 86.44 126 ILE A N 1
ATOM 993 C CA . ILE A 1 126 ? -2.318 -9.732 14.157 1.00 86.44 126 ILE A CA 1
ATOM 994 C C . ILE A 1 126 ? -2.967 -10.766 13.225 1.00 86.44 126 ILE A C 1
ATOM 996 O O . ILE A 1 126 ? -2.683 -10.828 12.025 1.00 86.44 126 ILE A O 1
ATOM 1000 N N . LYS A 1 127 ? -3.913 -11.550 13.762 1.00 87.31 127 LYS A N 1
ATOM 1001 C CA . LYS A 1 127 ? -4.671 -12.555 12.999 1.00 87.31 127 LYS A CA 1
ATOM 1002 C C . LYS A 1 127 ? -5.274 -11.957 11.722 1.00 87.31 127 LYS A C 1
ATOM 1004 O O . LYS A 1 127 ? -5.991 -10.956 11.761 1.00 87.31 127 LYS A O 1
ATOM 1009 N N . GLY A 1 128 ? -5.088 -12.638 10.591 1.00 84.94 128 GLY A N 1
ATOM 1010 C CA . GLY A 1 128 ? -5.544 -12.149 9.283 1.00 84.94 128 GLY A CA 1
ATOM 1011 C C . GLY A 1 128 ? -7.056 -11.917 9.157 1.00 84.94 128 GLY A C 1
ATOM 1012 O O . GLY A 1 128 ? -7.487 -11.097 8.346 1.00 84.94 128 GLY A O 1
ATOM 1013 N N . ASN A 1 129 ? -7.877 -12.576 9.978 1.00 91.19 129 ASN A N 1
ATOM 1014 C CA . ASN A 1 129 ? -9.324 -12.338 10.008 1.00 91.19 129 ASN A CA 1
ATOM 1015 C C . ASN A 1 129 ? -9.675 -10.919 10.473 1.00 91.19 129 ASN A C 1
ATOM 1017 O O . ASN A 1 129 ? -10.670 -10.370 10.005 1.00 91.19 129 ASN A O 1
ATOM 1021 N N . ILE A 1 130 ? -8.840 -10.286 11.307 1.00 92.69 130 ILE A N 1
ATOM 1022 C CA . ILE A 1 130 ? -9.070 -8.914 11.773 1.00 92.69 130 ILE A CA 1
ATOM 1023 C C . ILE A 1 130 ? -9.018 -7.936 10.599 1.00 92.69 130 ILE A C 1
ATOM 1025 O O . ILE A 1 130 ? -9.972 -7.193 10.373 1.00 92.69 130 ILE A O 1
ATOM 1029 N N . PHE A 1 131 ? -7.966 -7.997 9.783 1.00 93.62 131 PHE A N 1
ATOM 1030 C CA . PHE A 1 131 ? -7.837 -7.129 8.611 1.00 93.62 131 PHE A CA 1
ATOM 1031 C C . PHE A 1 131 ? -8.886 -7.423 7.538 1.00 93.62 131 PHE A C 1
ATOM 1033 O O . PHE A 1 131 ? -9.455 -6.494 6.970 1.00 93.62 131 PHE A O 1
ATOM 1040 N N . LYS A 1 132 ? -9.219 -8.699 7.303 1.00 94.75 132 LYS A N 1
ATOM 1041 C CA . LYS A 1 132 ? -10.304 -9.074 6.379 1.00 94.75 132 LYS A CA 1
ATOM 1042 C C . LYS A 1 132 ? -11.667 -8.555 6.850 1.00 94.75 132 LYS A C 1
ATOM 1044 O O . LYS A 1 132 ? -12.463 -8.091 6.033 1.00 94.75 132 LYS A O 1
ATOM 1049 N N . GLY A 1 133 ? -11.936 -8.621 8.154 1.00 95.94 133 GLY A N 1
ATOM 1050 C CA . GLY A 1 133 ? -13.147 -8.083 8.768 1.00 95.94 133 GLY A CA 1
ATOM 1051 C C . GLY A 1 133 ? -13.212 -6.563 8.646 1.00 95.94 133 GLY A C 1
ATOM 1052 O O . GLY A 1 133 ? -14.206 -6.033 8.150 1.00 95.94 133 GLY A O 1
ATOM 1053 N N . LEU A 1 134 ? -12.125 -5.872 9.004 1.00 95.50 134 LEU A N 1
ATOM 1054 C CA . LEU A 1 134 ? -11.985 -4.422 8.849 1.00 95.50 134 LEU A CA 1
ATOM 1055 C C . LEU A 1 134 ? -12.185 -3.984 7.398 1.00 95.50 134 LEU A C 1
ATOM 1057 O O . LEU A 1 134 ? -12.976 -3.079 7.160 1.00 95.50 134 LEU A O 1
ATOM 1061 N N . LEU A 1 135 ? -11.561 -4.658 6.429 1.00 97.06 135 LEU A N 1
ATOM 1062 C CA . LEU A 1 135 ? -11.72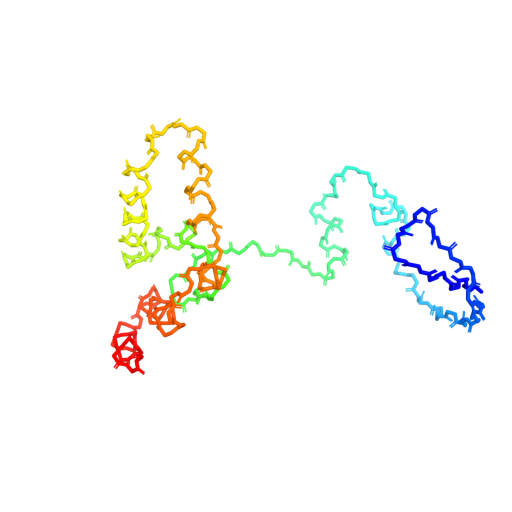1 -4.363 5.005 1.00 97.06 135 LEU A CA 1
ATOM 1063 C C . LEU A 1 135 ? -13.173 -4.546 4.534 1.00 97.06 135 LEU A C 1
ATOM 1065 O O . LEU A 1 135 ? -13.699 -3.733 3.771 1.00 97.06 135 LEU A O 1
ATOM 1069 N N . ALA A 1 136 ? -13.856 -5.597 4.996 1.00 97.75 136 ALA A N 1
ATOM 1070 C CA . ALA A 1 136 ? -15.266 -5.801 4.673 1.00 97.75 136 ALA A CA 1
ATOM 1071 C C . ALA A 1 136 ? -16.136 -4.653 5.211 1.00 97.75 136 ALA A C 1
ATOM 1073 O O . ALA A 1 136 ? -16.961 -4.117 4.469 1.00 97.75 136 ALA A O 1
ATOM 1074 N N . MET A 1 137 ? -15.922 -4.232 6.461 1.00 97.50 137 MET A N 1
ATOM 1075 C CA . MET A 1 137 ? -16.633 -3.087 7.043 1.00 97.50 137 MET A CA 1
ATOM 1076 C C . MET A 1 137 ? -16.246 -1.765 6.371 1.00 97.50 137 MET A C 1
ATOM 1078 O O . MET A 1 137 ? -17.109 -0.914 6.156 1.00 97.50 137 MET A O 1
ATOM 1082 N N . ALA A 1 138 ? -14.980 -1.610 5.974 1.00 97.06 138 ALA A N 1
ATOM 1083 C CA . ALA A 1 138 ? -14.490 -0.437 5.263 1.00 97.06 138 ALA A CA 1
ATOM 1084 C C . ALA A 1 138 ? -15.256 -0.226 3.954 1.00 97.06 138 ALA A C 1
ATOM 1086 O O . ALA A 1 138 ? -15.665 0.894 3.652 1.00 97.06 138 ALA A O 1
ATOM 1087 N N . ASN A 1 139 ? -15.545 -1.330 3.263 1.00 97.75 139 ASN A N 1
ATOM 1088 C CA . ASN A 1 139 ? -16.367 -1.411 2.060 1.00 97.75 139 ASN A CA 1
ATOM 1089 C C . ASN A 1 139 ? -17.888 -1.380 2.311 1.00 97.75 139 ASN A C 1
ATOM 1091 O O . ASN A 1 139 ? -18.663 -1.655 1.399 1.00 97.75 139 ASN A O 1
ATOM 1095 N N . GLY A 1 140 ? -18.344 -1.085 3.532 1.00 96.44 140 GLY A N 1
ATOM 1096 C CA . GLY A 1 140 ? -19.767 -1.006 3.883 1.00 96.44 140 GLY A CA 1
ATOM 1097 C C . GLY A 1 140 ? -20.454 -2.350 4.154 1.00 96.44 140 GLY A C 1
ATOM 1098 O O . GLY A 1 140 ? -21.646 -2.382 4.442 1.00 96.44 140 GLY A O 1
ATOM 1099 N N . LYS A 1 141 ? -19.731 -3.475 4.121 1.00 97.19 141 LYS A N 1
ATOM 1100 C CA . LYS A 1 141 ? -20.275 -4.818 4.395 1.00 97.19 141 LYS A CA 1
ATOM 1101 C C . LYS A 1 141 ? -20.165 -5.146 5.889 1.00 97.19 141 LYS A C 1
ATOM 1103 O O . LYS A 1 141 ? -19.473 -6.090 6.271 1.00 97.19 141 LYS A O 1
ATOM 1108 N N . TYR A 1 142 ? -20.843 -4.367 6.736 1.00 96.06 142 TYR A N 1
ATOM 1109 C CA . TYR A 1 142 ? -20.685 -4.399 8.201 1.00 96.06 142 TYR A CA 1
ATOM 1110 C C . TYR A 1 142 ? -20.964 -5.771 8.829 1.00 96.06 142 TYR A C 1
ATOM 1112 O O . TYR A 1 142 ? -20.103 -6.322 9.510 1.00 96.06 142 TYR A O 1
ATOM 1120 N N . ILE A 1 143 ? -22.119 -6.372 8.527 1.00 96.50 143 ILE A N 1
ATOM 1121 C CA . ILE A 1 143 ? -22.516 -7.687 9.064 1.00 96.50 143 ILE A CA 1
ATOM 1122 C C . ILE A 1 143 ? -21.503 -8.767 8.667 1.00 96.50 143 ILE A C 1
ATOM 1124 O O . ILE A 1 143 ? -21.102 -9.591 9.488 1.00 96.50 143 ILE A O 1
ATOM 1128 N N . LYS A 1 144 ? -21.056 -8.755 7.403 1.00 95.88 144 LYS A N 1
ATOM 1129 C CA . LYS A 1 144 ? -20.027 -9.683 6.916 1.00 95.88 144 LYS A CA 1
ATOM 1130 C C . LYS A 1 144 ? -18.716 -9.480 7.670 1.00 95.88 144 LYS A C 1
ATOM 1132 O O . LYS A 1 144 ? -18.098 -10.463 8.062 1.00 95.88 144 LYS A O 1
ATOM 1137 N N . GLY A 1 145 ? -18.312 -8.229 7.878 1.00 96.25 145 GLY A N 1
ATOM 1138 C CA . GLY A 1 145 ? -17.112 -7.891 8.633 1.00 96.25 145 GLY A CA 1
ATOM 1139 C C . GLY A 1 145 ? -17.148 -8.436 10.055 1.00 96.25 145 GLY A C 1
ATOM 1140 O O . GLY A 1 145 ? -16.248 -9.180 10.427 1.00 96.25 145 GLY A O 1
ATOM 1141 N N . ILE A 1 146 ? -18.225 -8.178 10.800 1.00 95.81 146 ILE A N 1
ATOM 1142 C CA . ILE A 1 146 ? -18.405 -8.691 12.167 1.00 95.81 146 ILE A CA 1
ATOM 1143 C C . ILE A 1 146 ? -18.370 -10.225 12.188 1.00 95.81 146 ILE A C 1
ATOM 1145 O O . ILE A 1 146 ? -17.653 -10.812 12.992 1.00 95.81 146 ILE A O 1
ATOM 1149 N N . LYS A 1 147 ? -19.062 -10.896 11.257 1.00 96.44 147 LYS A N 1
ATOM 1150 C CA . LYS A 1 147 ? -19.017 -12.365 11.145 1.00 96.44 147 LYS A CA 1
ATOM 1151 C C . LYS A 1 147 ? -17.601 -12.899 10.905 1.00 96.44 147 LYS A C 1
ATOM 1153 O O . LYS A 1 147 ? -17.273 -13.960 11.417 1.00 96.44 147 LYS A O 1
ATOM 1158 N N . ILE A 1 148 ? -16.777 -12.205 10.117 1.00 95.31 148 ILE A N 1
ATOM 1159 C CA . ILE A 1 148 ? -15.376 -12.596 9.891 1.00 95.31 148 ILE A CA 1
ATOM 1160 C C . ILE A 1 148 ? -14.556 -12.415 11.173 1.00 95.31 148 ILE A C 1
ATOM 1162 O O . ILE A 1 148 ? -13.765 -13.294 11.501 1.00 95.31 148 ILE A O 1
ATOM 1166 N N . LEU A 1 149 ? -14.765 -11.314 11.902 1.00 93.62 149 LEU A N 1
ATOM 1167 C CA . LEU A 1 149 ? -14.072 -11.047 13.166 1.00 93.62 149 LEU A CA 1
ATOM 1168 C C . LEU A 1 149 ? -14.384 -12.106 14.230 1.00 93.62 149 LEU A C 1
ATOM 1170 O O . LEU A 1 149 ? -13.478 -12.546 14.924 1.00 93.62 149 LEU A O 1
ATOM 1174 N N . LEU A 1 150 ? -15.643 -12.546 14.319 1.00 91.12 150 LEU A N 1
ATOM 1175 C CA . LEU A 1 150 ? -16.094 -13.553 15.288 1.00 91.12 150 LEU A CA 1
ATOM 1176 C C . LEU A 1 150 ? -15.663 -14.989 14.948 1.00 91.12 150 LEU A C 1
ATOM 1178 O O . LEU A 1 150 ? -15.715 -15.859 15.808 1.00 91.12 150 LEU A O 1
ATOM 1182 N N . LYS A 1 151 ? -15.267 -15.258 13.699 1.00 86.62 151 LYS A N 1
ATOM 1183 C CA . LYS A 1 151 ? -14.808 -16.582 13.237 1.00 86.62 151 LYS A CA 1
ATOM 1184 C C . LYS A 1 151 ? -13.291 -16.790 13.391 1.00 86.62 151 LYS A C 1
ATOM 1186 O O . LYS A 1 151 ? -12.759 -17.741 12.822 1.00 86.62 151 LYS A O 1
ATOM 1191 N N . GLY A 1 152 ? -12.585 -15.861 14.041 1.00 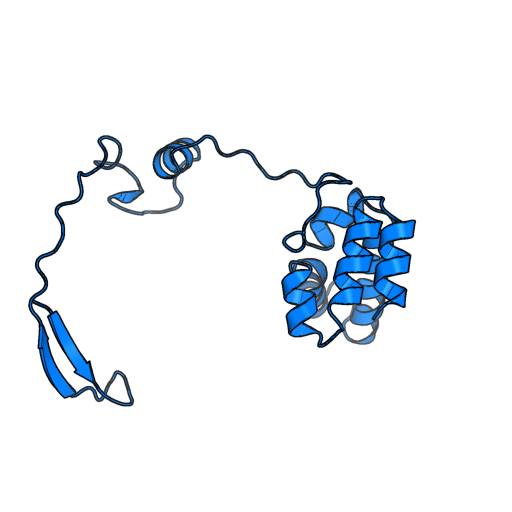63.25 152 GLY A N 1
ATOM 1192 C CA . GLY A 1 152 ? -11.122 -15.856 14.179 1.00 63.25 152 GLY A CA 1
ATOM 1193 C C . GLY A 1 152 ? -10.600 -16.326 15.523 1.00 63.25 152 GLY A C 1
ATOM 1194 O O . GLY A 1 152 ? -11.346 -16.285 16.515 1.00 63.25 152 GLY A O 1
#

Sequence (152 aa):
RYTILAGGNPDKLIVVGTIEKSGEDVKIPDWQPGSWYERPKGSPSLEQWETMLGRKYVPYTPQKGRFTMNDTVIDMKEHSLVIKALHWYIKRLISKGAKPGTPEYRMLIESSAGSPLRSLQIASGIKGNIFKGLLAMANGKYIKGIKILLKG

Radius of gyration: 23.63 Å; chains: 1; bounding box: 58×40×56 Å